Protein AF-A0A060H6C2-F1 (afdb_monomer)

Secondary structure (DSSP, 8-state):
------------------SS---PEEETTEEESSTTS--EEEEEEEPTT-STTPPEEEEE-STT---HHHHHHS--EEE--TTT-TT-EEEEEE-TTSTTHHHHHHHHHHHHHHHHHHHHHHHHHHHHHHHHHHHHHHHHHHHHHHHTT-

pLDDT: mean 82.22, std 18.16, range [35.06, 97.19]

Foldseek 3Di:
DDDDDDDDDDDPDPDDDPDPQQAWAAALQAIASDVPHDGQGWDWDWDPPPDPQTWIKIWTPDPVADDVSVVVQFVWDFDDDPVNPDGGTIMGIGGPPRPCRVRSVVSNVVNVVVVVVVVVVVVVVVVVVVVVVVVVVVVVVVVVVVVVPD

Structure (mmCIF, N/CA/C/O backbone):
data_AF-A0A060H6C2-F1
#
_entry.id   AF-A0A060H6C2-F1
#
loop_
_atom_site.group_PDB
_atom_site.id
_atom_site.type_symbol
_atom_site.label_atom_id
_atom_site.label_alt_id
_atom_site.label_comp_id
_atom_site.label_asym_id
_atom_site.label_entity_id
_atom_site.label_seq_id
_atom_site.pdbx_PDB_ins_code
_atom_site.Cartn_x
_atom_site.Cartn_y
_atom_site.Cartn_z
_atom_site.occupancy
_atom_site.B_iso_or_equiv
_atom_site.auth_seq_id
_atom_site.auth_comp_id
_atom_site.auth_asym_id
_atom_site.auth_atom_id
_atom_site.pdbx_PDB_model_num
ATOM 1 N N . MET A 1 1 ? 34.991 -10.067 5.929 1.00 35.06 1 MET A N 1
ATOM 2 C CA . MET A 1 1 ? 33.974 -9.453 6.808 1.00 35.06 1 MET A CA 1
ATOM 3 C C . MET A 1 1 ? 32.752 -9.160 5.95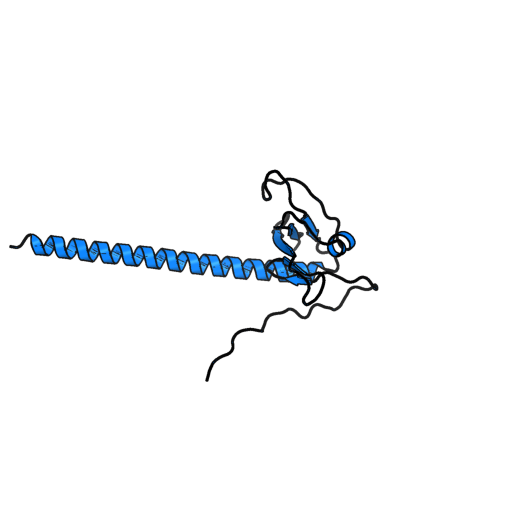5 1.00 35.06 1 MET A C 1
ATOM 5 O O . MET A 1 1 ? 32.810 -8.283 5.107 1.00 35.06 1 MET A O 1
ATOM 9 N N . THR A 1 2 ? 31.706 -9.971 6.076 1.00 35.50 2 THR A N 1
ATOM 10 C CA . THR A 1 2 ? 30.454 -9.840 5.318 1.00 35.50 2 THR A CA 1
ATOM 11 C C . THR A 1 2 ? 29.489 -8.945 6.092 1.00 35.50 2 THR A C 1
ATOM 13 O O . THR A 1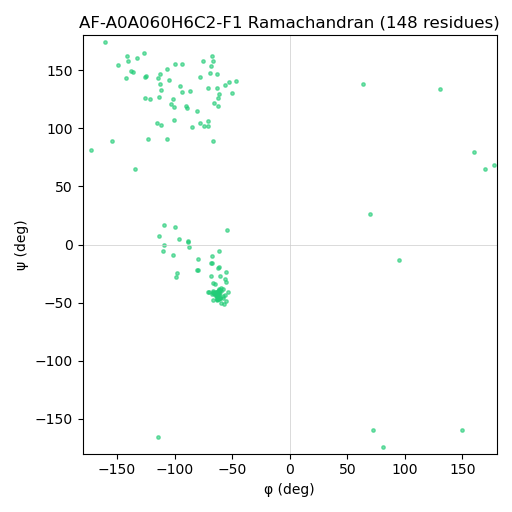 2 ? 29.138 -9.252 7.228 1.00 35.50 2 THR A O 1
ATOM 16 N N . LEU A 1 3 ? 29.099 -7.817 5.496 1.00 38.47 3 LEU A N 1
ATOM 17 C CA . LEU A 1 3 ? 28.129 -6.883 6.066 1.00 38.47 3 LEU A CA 1
ATOM 18 C C . LEU A 1 3 ? 26.713 -7.442 5.875 1.00 38.47 3 LEU A C 1
ATOM 20 O O . LEU A 1 3 ? 26.161 -7.397 4.777 1.00 38.47 3 LEU A O 1
ATOM 24 N N . ASN A 1 4 ? 26.130 -7.966 6.955 1.00 37.66 4 ASN A N 1
ATOM 25 C CA . ASN A 1 4 ? 24.708 -8.288 7.032 1.00 37.66 4 ASN A CA 1
ATOM 26 C C . ASN A 1 4 ? 23.901 -6.986 7.098 1.00 37.66 4 ASN A C 1
ATOM 28 O O . ASN A 1 4 ? 23.798 -6.360 8.150 1.00 37.66 4 ASN A O 1
ATOM 32 N N . VAL A 1 5 ? 23.314 -6.589 5.973 1.00 46.84 5 VAL A N 1
ATOM 33 C CA . VAL A 1 5 ? 22.302 -5.530 5.907 1.00 46.84 5 VAL A CA 1
ATOM 34 C C . VAL A 1 5 ? 20.959 -6.201 5.665 1.00 46.84 5 VAL A C 1
ATOM 36 O O . VAL A 1 5 ? 20.604 -6.441 4.517 1.00 46.84 5 VAL A O 1
ATOM 39 N N . SER A 1 6 ? 20.230 -6.560 6.723 1.00 52.00 6 SER A N 1
ATOM 40 C CA . SER A 1 6 ? 18.800 -6.913 6.665 1.00 52.00 6 SER A CA 1
ATOM 41 C C . SER A 1 6 ? 18.250 -7.094 8.079 1.00 52.00 6 SER A C 1
ATOM 43 O O . SER A 1 6 ? 18.183 -8.220 8.537 1.00 52.00 6 SER A O 1
ATOM 45 N N . GLU A 1 7 ? 17.906 -6.001 8.771 1.00 51.97 7 GLU A N 1
ATOM 46 C CA . GLU A 1 7 ? 16.866 -5.943 9.828 1.00 51.97 7 GLU A CA 1
ATOM 47 C C . GLU A 1 7 ? 16.928 -4.600 10.575 1.00 51.97 7 GLU A C 1
ATOM 49 O O . GLU A 1 7 ? 17.232 -4.534 11.760 1.00 51.97 7 GLU A O 1
ATOM 54 N N . GLN A 1 8 ? 16.650 -3.474 9.912 1.00 49.94 8 GLN A N 1
ATOM 55 C CA . GLN A 1 8 ? 16.427 -2.243 10.677 1.00 49.94 8 GLN A CA 1
ATOM 56 C C . GLN A 1 8 ? 15.553 -1.241 9.932 1.00 49.94 8 GLN A C 1
ATOM 58 O O . GLN A 1 8 ? 16.035 -0.411 9.173 1.00 49.94 8 GLN A O 1
ATOM 63 N N . ALA A 1 9 ? 14.243 -1.382 10.145 1.00 43.41 9 ALA A N 1
ATOM 64 C CA . ALA A 1 9 ? 13.260 -0.301 10.264 1.00 43.41 9 ALA A CA 1
ATOM 65 C C . ALA A 1 9 ? 11.863 -0.928 10.440 1.00 43.41 9 ALA A C 1
ATOM 67 O O . ALA A 1 9 ? 11.025 -0.889 9.543 1.00 43.41 9 ALA A O 1
ATOM 68 N N . GLN A 1 10 ? 11.617 -1.570 11.585 1.00 48.28 10 GLN A N 1
ATOM 69 C CA . GLN A 1 10 ? 10.248 -1.810 12.050 1.00 48.28 10 GLN A CA 1
ATOM 70 C C . GLN A 1 10 ? 9.939 -0.756 13.118 1.00 48.28 10 GLN A C 1
ATOM 72 O O . GLN A 1 10 ? 10.644 -0.724 14.132 1.00 48.28 10 GLN A O 1
ATOM 77 N N . PRO A 1 11 ? 8.935 0.118 12.927 1.00 48.72 11 PRO A N 1
ATOM 78 C CA . PRO A 1 11 ? 8.560 1.072 13.956 1.00 48.72 11 PRO A CA 1
ATOM 79 C C . PRO A 1 11 ? 8.005 0.310 15.162 1.00 48.72 11 PRO A C 1
ATOM 81 O O . PRO A 1 11 ? 7.031 -0.438 15.052 1.00 48.72 11 PRO A O 1
ATOM 84 N N . ARG A 1 12 ? 8.627 0.502 16.329 1.00 46.78 12 ARG A N 1
ATOM 85 C CA . ARG A 1 12 ? 8.035 0.160 17.625 1.00 46.78 12 ARG A CA 1
ATOM 86 C C . ARG A 1 12 ? 6.837 1.086 17.853 1.00 46.78 12 ARG A C 1
ATOM 88 O O . ARG A 1 12 ? 6.994 2.157 18.420 1.00 46.78 12 ARG A O 1
ATOM 95 N N . ALA A 1 13 ? 5.655 0.682 17.405 1.00 45.47 13 ALA A N 1
ATOM 96 C CA . ALA A 1 13 ? 4.399 1.379 17.673 1.00 45.47 13 ALA A CA 1
ATOM 97 C C . ALA A 1 13 ? 3.328 0.360 18.090 1.00 45.47 13 ALA A C 1
ATOM 99 O O . ALA A 1 13 ? 2.364 0.127 17.375 1.00 45.47 13 ALA A O 1
ATOM 100 N N . ASN A 1 14 ? 3.543 -0.291 19.239 1.00 48.59 14 ASN A N 1
ATOM 101 C CA . ASN A 1 14 ? 2.592 -1.233 19.852 1.00 48.59 14 ASN A CA 1
ATOM 102 C C . ASN A 1 14 ? 1.942 -0.675 21.132 1.00 48.59 14 ASN A C 1
ATOM 104 O O . ASN A 1 14 ? 1.397 -1.434 21.926 1.00 48.59 14 ASN A O 1
ATOM 108 N N . GLN A 1 15 ? 2.004 0.635 21.378 1.00 43.84 15 GLN A N 1
ATOM 109 C CA . GLN A 1 15 ? 1.421 1.230 22.582 1.00 43.84 15 GLN A CA 1
ATOM 110 C C . GLN A 1 15 ? 0.410 2.308 22.212 1.00 43.84 15 GLN A C 1
ATOM 112 O O . GLN A 1 15 ? 0.779 3.462 22.037 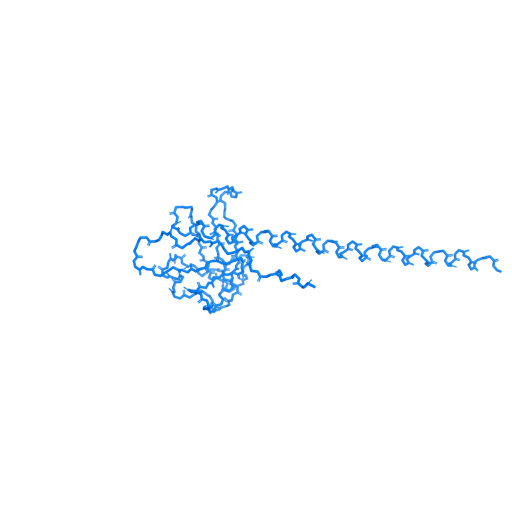1.00 43.84 15 GLN A O 1
ATOM 117 N N . ALA A 1 16 ? -0.848 1.883 22.067 1.00 46.16 16 ALA A N 1
ATOM 118 C CA . ALA A 1 16 ? -2.035 2.509 22.663 1.00 46.16 16 ALA A CA 1
ATOM 119 C C . ALA A 1 16 ? -3.305 2.086 21.902 1.00 46.16 16 ALA A C 1
ATOM 121 O O . ALA A 1 16 ? -3.856 2.839 21.106 1.00 46.16 16 ALA A O 1
ATOM 122 N N . LEU A 1 17 ? -3.803 0.884 22.191 1.00 48.47 17 LEU A N 1
ATOM 123 C CA . LEU A 1 17 ? -5.236 0.605 22.111 1.00 48.47 17 LEU A CA 1
ATOM 124 C C . LEU A 1 17 ? -5.684 0.290 23.536 1.00 48.47 17 LEU A C 1
ATOM 126 O O . LEU A 1 17 ? -5.327 -0.734 24.111 1.00 48.47 17 LEU A O 1
ATOM 130 N N . SER A 1 18 ? -6.370 1.257 24.142 1.00 47.03 18 SER A N 1
ATOM 131 C CA . SER A 1 18 ? -7.086 1.069 25.398 1.00 47.03 18 SER A CA 1
ATOM 132 C C . SER A 1 18 ? -8.296 0.190 25.097 1.00 47.03 18 SER A C 1
ATOM 134 O O . SER A 1 18 ? -9.233 0.635 24.439 1.00 47.03 18 SER A O 1
ATOM 136 N N . GLY A 1 19 ? -8.231 -1.072 25.510 1.00 48.59 19 GLY A N 1
ATOM 137 C CA . GLY A 1 19 ? -9.265 -2.075 25.271 1.00 48.59 19 GLY A CA 1
ATOM 138 C C . GLY A 1 19 ? -8.653 -3.351 24.712 1.00 48.59 19 GLY A C 1
ATOM 139 O O . GLY A 1 19 ? -7.827 -3.317 23.812 1.00 48.59 19 GLY A O 1
ATOM 140 N N . THR A 1 20 ? -9.061 -4.486 25.257 1.00 55.41 20 THR A N 1
ATOM 141 C CA . THR A 1 20 ? -8.657 -5.877 24.979 1.00 55.41 20 THR A CA 1
ATOM 142 C C . THR A 1 20 ? -8.773 -6.351 23.515 1.00 55.41 20 THR A C 1
ATOM 144 O O . THR A 1 20 ? -8.663 -7.547 23.249 1.00 55.41 20 THR A O 1
ATOM 147 N N . GLN A 1 21 ? -8.984 -5.455 22.550 1.00 65.62 21 GLN A N 1
ATOM 148 C CA . GLN A 1 21 ? -9.183 -5.782 21.145 1.00 65.62 21 GLN A CA 1
ATOM 149 C C . GLN A 1 21 ? -7.841 -5.823 20.405 1.00 65.62 21 GLN A C 1
ATOM 151 O O . GLN A 1 21 ? -7.113 -4.834 20.312 1.00 65.62 21 GLN A O 1
ATOM 156 N N . LYS A 1 22 ? -7.509 -7.009 19.887 1.00 85.19 22 LYS A N 1
ATOM 157 C CA . LYS A 1 22 ? -6.347 -7.237 19.023 1.00 85.19 22 LYS A CA 1
ATOM 158 C C . LYS A 1 22 ? -6.423 -6.302 17.811 1.00 85.19 22 LYS A C 1
ATOM 160 O O . LYS A 1 22 ? -7.488 -6.149 17.224 1.00 85.19 22 LYS A O 1
ATOM 165 N N . ALA A 1 23 ? -5.296 -5.700 17.442 1.00 90.62 23 ALA A N 1
ATOM 166 C CA . ALA A 1 23 ? -5.208 -4.764 16.327 1.00 90.62 23 ALA A CA 1
ATOM 167 C C . ALA A 1 23 ? -4.329 -5.327 15.204 1.00 90.62 23 ALA A C 1
ATOM 169 O O . ALA A 1 23 ? -3.303 -5.948 15.502 1.00 90.62 23 ALA A O 1
ATOM 170 N N . PRO A 1 24 ? -4.672 -5.081 13.929 1.00 95.06 24 PRO A N 1
ATOM 171 C CA . PRO A 1 24 ? -3.831 -5.485 12.814 1.00 95.06 24 PRO A CA 1
ATOM 172 C C . PRO A 1 24 ? -2.520 -4.687 12.765 1.00 95.06 24 PRO A C 1
ATOM 174 O O . PRO A 1 24 ? -2.434 -3.543 13.214 1.00 95.06 24 PRO A O 1
ATOM 177 N N . LEU A 1 25 ? -1.497 -5.298 12.173 1.00 96.19 25 LEU A N 1
ATOM 178 C CA . LEU A 1 25 ? -0.174 -4.728 11.959 1.00 96.19 25 LEU A CA 1
ATOM 179 C C . LEU A 1 25 ? -0.019 -4.245 10.517 1.00 96.19 25 LEU A C 1
ATOM 181 O O . LEU A 1 25 ? -0.164 -5.025 9.574 1.00 96.19 25 LEU A O 1
ATOM 185 N N . PHE A 1 26 ? 0.340 -2.974 10.351 1.00 96.56 26 PHE A N 1
ATOM 186 C CA . PHE A 1 26 ? 0.524 -2.349 9.042 1.00 96.56 26 PHE A CA 1
ATOM 187 C C . PHE A 1 26 ? 1.989 -2.371 8.593 1.00 96.56 26 PHE A C 1
ATOM 189 O O . PHE A 1 26 ? 2.900 -2.063 9.363 1.00 96.56 26 PHE A O 1
ATOM 196 N N . TYR A 1 27 ? 2.202 -2.700 7.321 1.00 96.12 27 TYR A N 1
ATOM 197 C CA . TYR A 1 27 ? 3.497 -2.751 6.648 1.00 96.12 27 TYR A CA 1
ATOM 198 C C . TYR A 1 27 ? 3.415 -2.025 5.308 1.00 96.12 27 TYR A C 1
ATOM 200 O O . TYR A 1 27 ? 2.350 -1.895 4.725 1.00 96.12 27 TYR A O 1
ATOM 208 N N . TRP A 1 28 ? 4.558 -1.631 4.748 1.00 94.88 28 TRP A N 1
ATOM 209 C CA . TRP A 1 28 ? 4.608 -0.934 3.455 1.00 94.88 28 TRP A CA 1
ATOM 210 C C . TRP A 1 28 ? 3.913 -1.682 2.296 1.00 94.88 28 TRP A C 1
ATOM 212 O O . TRP A 1 28 ? 3.539 -1.059 1.309 1.00 94.88 28 TRP A O 1
ATOM 222 N N . ASN A 1 29 ? 3.767 -3.010 2.378 1.00 94.56 29 ASN A N 1
ATOM 223 C CA . ASN A 1 29 ? 3.173 -3.858 1.339 1.00 94.56 29 ASN A CA 1
ATOM 224 C C . ASN A 1 29 ? 1.847 -4.524 1.733 1.00 94.56 29 ASN A C 1
ATOM 226 O O . ASN A 1 29 ? 1.369 -5.394 0.997 1.00 94.56 29 ASN A O 1
ATOM 230 N N . GLY A 1 30 ? 1.271 -4.176 2.884 1.00 95.38 30 GLY A N 1
ATOM 231 C CA . GLY A 1 30 ? 0.008 -4.755 3.321 1.00 95.38 30 GLY A CA 1
ATOM 232 C C . GLY A 1 30 ? -0.147 -4.855 4.829 1.00 95.38 30 GLY A C 1
ATOM 233 O O . GLY A 1 30 ? 0.522 -4.174 5.602 1.00 95.38 30 GLY A O 1
ATOM 234 N N . ILE A 1 31 ? -1.051 -5.734 5.242 1.00 97.19 31 ILE A N 1
ATOM 235 C CA . ILE A 1 31 ? -1.500 -5.867 6.624 1.00 97.19 31 ILE A CA 1
ATOM 236 C C . ILE A 1 31 ? -1.311 -7.316 7.078 1.00 97.19 31 ILE A C 1
ATOM 238 O O . ILE A 1 31 ? -1.454 -8.248 6.286 1.00 97.19 31 ILE A O 1
ATOM 242 N N . ARG A 1 32 ? -0.970 -7.522 8.350 1.00 96.69 32 ARG A N 1
ATOM 243 C CA . ARG A 1 32 ? -1.024 -8.840 8.999 1.00 96.69 32 ARG A CA 1
ATOM 244 C C . ARG A 1 32 ? -1.864 -8.748 10.257 1.00 96.69 32 ARG A C 1
ATOM 246 O O . ARG A 1 32 ? -1.756 -7.769 10.986 1.00 96.69 32 ARG A O 1
ATOM 253 N N . ASP A 1 33 ? -2.621 -9.791 10.559 1.00 95.00 33 ASP A N 1
ATOM 254 C CA . ASP A 1 33 ? -3.430 -9.824 11.782 1.00 95.00 33 ASP A CA 1
ATOM 255 C C . ASP A 1 33 ? -2.566 -9.901 13.048 1.00 95.00 33 ASP A C 1
ATOM 257 O O . ASP A 1 33 ? -2.963 -9.447 14.118 1.00 95.00 33 ASP A O 1
ATOM 261 N N . GLU A 1 34 ? -1.366 -10.471 12.927 1.00 94.19 34 GLU A N 1
ATOM 262 C CA . GLU A 1 34 ? -0.336 -10.505 13.961 1.00 94.19 34 GLU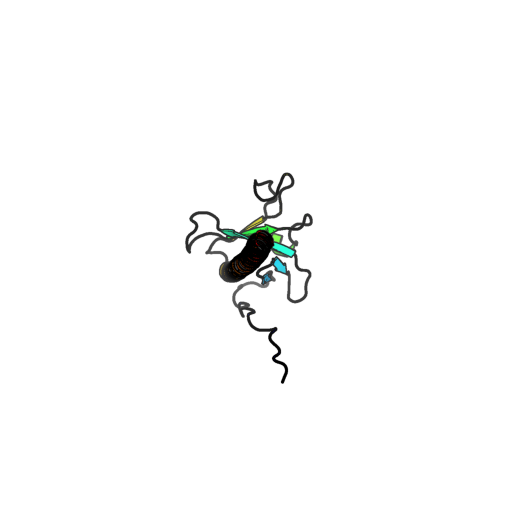 A CA 1
ATOM 263 C C . GLU A 1 34 ? 1.043 -10.791 13.360 1.00 94.19 34 GLU A C 1
ATOM 265 O O . GLU A 1 34 ? 1.198 -11.070 12.166 1.00 94.19 34 GLU A O 1
ATOM 270 N N . LYS A 1 35 ? 2.080 -10.731 14.200 1.00 91.62 35 LYS A N 1
ATOM 271 C CA . LYS A 1 35 ? 3.447 -11.031 13.781 1.00 91.62 35 LYS A CA 1
ATOM 272 C C . LYS A 1 35 ? 3.534 -12.491 13.320 1.00 91.62 35 LYS A C 1
ATOM 274 O O . LYS A 1 35 ? 3.319 -13.401 14.107 1.00 91.62 35 LYS A O 1
ATOM 279 N N . GLY A 1 36 ? 3.894 -12.694 12.054 1.00 91.94 36 GLY A N 1
ATOM 280 C CA . GLY A 1 36 ? 4.033 -14.023 11.447 1.00 91.94 36 GLY A CA 1
ATOM 281 C C . GLY A 1 36 ? 2.796 -14.530 10.696 1.00 91.94 36 GLY A C 1
ATOM 282 O O . GLY A 1 36 ? 2.944 -15.451 9.900 1.00 91.94 36 GLY A O 1
ATOM 283 N N . ALA A 1 37 ? 1.624 -13.902 10.853 1.00 94.88 37 ALA A N 1
ATOM 284 C CA . ALA A 1 37 ? 0.417 -14.258 10.092 1.00 94.88 37 ALA A CA 1
ATOM 285 C C . ALA A 1 37 ? 0.543 -13.932 8.594 1.00 94.88 37 ALA A C 1
ATOM 287 O O . ALA A 1 37 ? 1.400 -13.134 8.215 1.00 94.88 37 ALA A O 1
ATOM 288 N N . GLU A 1 38 ? -0.308 -14.519 7.743 1.00 95.38 38 GLU A N 1
ATOM 289 C CA . GLU A 1 38 ? -0.319 -14.274 6.290 1.00 95.38 38 GLU A CA 1
ATOM 290 C C . GLU A 1 38 ? -0.407 -12.770 5.969 1.00 95.38 38 GLU A C 1
ATOM 292 O O . GLU A 1 38 ? -1.108 -12.005 6.635 1.00 95.38 38 GLU A O 1
ATOM 297 N N . LEU A 1 39 ? 0.347 -12.337 4.951 1.00 95.88 39 LEU A N 1
ATOM 298 C CA . LEU A 1 39 ? 0.307 -10.955 4.483 1.00 95.88 39 LEU A CA 1
ATOM 299 C C . LEU A 1 39 ? -0.902 -10.749 3.573 1.00 95.88 39 LEU A C 1
ATOM 301 O O . LEU A 1 39 ? -0.929 -11.236 2.444 1.00 95.88 39 LEU A O 1
ATOM 305 N N . GLN A 1 40 ? -1.830 -9.921 4.025 1.00 95.94 40 GLN A N 1
ATOM 306 C CA . GLN A 1 40 ? -2.935 -9.421 3.223 1.00 95.94 40 GLN A CA 1
ATOM 307 C C . GLN A 1 40 ? -2.437 -8.203 2.445 1.00 95.94 40 GLN A C 1
ATOM 309 O O . GLN A 1 40 ? -2.247 -7.118 3.003 1.00 95.94 40 GLN A O 1
ATOM 314 N N . ARG A 1 41 ? -2.120 -8.404 1.160 1.00 94.69 41 ARG A N 1
ATOM 315 C CA . ARG A 1 41 ? -1.515 -7.367 0.311 1.00 94.69 41 ARG A CA 1
ATOM 316 C C . ARG A 1 41 ? -2.451 -6.171 0.186 1.00 94.69 41 ARG A C 1
ATOM 318 O O . ARG A 1 41 ? -3.610 -6.334 -0.188 1.00 94.69 41 ARG A O 1
ATOM 325 N N . ALA A 1 42 ? -1.917 -4.979 0.428 1.00 94.06 42 ALA A N 1
ATOM 326 C CA . ALA A 1 42 ? -2.674 -3.743 0.304 1.00 94.06 42 ALA A CA 1
ATOM 327 C C . ALA A 1 42 ? -1.842 -2.620 -0.318 1.00 94.06 42 ALA A C 1
ATOM 329 O O . ALA A 1 42 ? -0.610 -2.632 -0.273 1.00 94.06 42 ALA A O 1
ATOM 330 N N . MET A 1 43 ? -2.548 -1.647 -0.884 1.00 92.38 43 MET A N 1
ATOM 331 C CA . MET A 1 43 ? -2.016 -0.374 -1.349 1.00 92.38 43 MET A CA 1
ATOM 332 C C . MET A 1 43 ? -2.570 0.760 -0.488 1.00 92.38 43 MET A C 1
ATOM 334 O O . MET A 1 43 ? -3.717 0.713 -0.039 1.00 92.38 43 MET A O 1
ATOM 338 N N . TYR A 1 44 ? -1.749 1.787 -0.298 1.00 93.50 44 TYR A N 1
ATOM 339 C CA . TYR A 1 44 ? -2.063 2.972 0.487 1.00 93.50 44 TYR A CA 1
ATOM 340 C C . TYR A 1 44 ? -2.189 4.181 -0.441 1.00 93.50 44 TYR A C 1
ATOM 342 O O . TYR A 1 44 ? -1.326 4.398 -1.288 1.00 93.50 44 TYR A O 1
ATOM 350 N N . THR A 1 45 ? -3.244 4.975 -0.283 1.00 90.94 45 THR A N 1
ATOM 351 C CA . THR A 1 45 ? -3.437 6.229 -1.023 1.00 90.94 45 THR A CA 1
ATOM 352 C C . THR A 1 45 ? -3.953 7.324 -0.101 1.00 90.94 45 THR A C 1
ATOM 354 O O . THR A 1 45 ? -4.672 7.058 0.861 1.00 90.94 45 THR A O 1
ATOM 357 N N . LEU A 1 46 ? -3.601 8.576 -0.390 1.00 91.94 46 LEU A N 1
ATOM 358 C CA . LEU A 1 46 ? -4.202 9.713 0.302 1.00 91.94 46 LEU A CA 1
ATOM 359 C C . LEU A 1 46 ? -5.596 9.982 -0.257 1.00 91.94 46 LEU A C 1
ATOM 361 O O . LEU A 1 46 ? -5.855 9.845 -1.456 1.00 91.94 46 LEU A O 1
ATOM 365 N N . ARG A 1 47 ? -6.494 10.394 0.628 1.00 88.06 47 ARG A N 1
ATOM 366 C CA . ARG A 1 47 ? -7.769 11.008 0.267 1.00 88.06 47 ARG A CA 1
ATOM 367 C C . ARG A 1 47 ? -7.646 12.527 0.407 1.00 88.06 47 ARG A C 1
ATOM 369 O O . ARG A 1 47 ? -6.808 12.980 1.186 1.00 88.06 47 ARG A O 1
ATOM 376 N N . PRO A 1 48 ? -8.470 13.306 -0.320 1.00 78.50 48 PRO A N 1
ATOM 377 C CA . PRO A 1 48 ? -8.520 14.753 -0.143 1.00 78.50 48 PRO A CA 1
ATOM 378 C C . PRO A 1 48 ? -8.598 15.122 1.349 1.00 78.50 48 PRO A C 1
ATOM 380 O O . PRO A 1 48 ? -9.300 14.424 2.092 1.00 78.50 48 PRO A O 1
ATOM 383 N N . PRO A 1 49 ? -7.911 16.186 1.795 1.00 84.81 49 PRO A N 1
ATOM 384 C CA . PRO A 1 49 ? -7.357 17.285 0.984 1.00 84.81 49 PRO A CA 1
ATOM 385 C C . PRO A 1 49 ? -5.933 17.114 0.402 1.00 84.81 49 PRO A C 1
ATOM 387 O O . PRO A 1 49 ? -5.484 18.016 -0.296 1.00 84.81 49 PRO A O 1
ATOM 390 N N . TYR A 1 50 ? -5.251 15.978 0.588 1.00 83.44 50 TYR A N 1
ATOM 391 C CA . TYR A 1 50 ? -3.866 15.728 0.120 1.00 83.44 50 TYR A CA 1
ATOM 392 C C . TYR A 1 50 ? -2.759 16.526 0.838 1.00 83.44 50 TYR A C 1
ATOM 394 O O . TYR A 1 50 ? -1.682 16.742 0.287 1.00 83.44 50 TYR A O 1
ATOM 402 N N . ASP A 1 51 ? -2.999 16.915 2.087 1.00 81.38 51 ASP A N 1
ATOM 403 C CA . ASP A 1 51 ? -2.028 17.506 3.010 1.00 81.38 51 ASP A CA 1
ATOM 404 C C . ASP A 1 51 ? -1.743 16.588 4.224 1.00 81.38 51 ASP A C 1
ATOM 406 O O . ASP A 1 51 ? -2.084 15.398 4.222 1.00 81.38 51 ASP A O 1
ATOM 410 N N . SER A 1 52 ? -1.115 17.132 5.274 1.00 75.56 52 SER A N 1
ATOM 411 C CA . SER A 1 52 ? -0.817 16.415 6.523 1.00 75.56 52 SER A CA 1
ATOM 412 C C . SER A 1 52 ? -2.053 15.907 7.266 1.00 75.56 52 SER A C 1
ATOM 414 O O . SER A 1 52 ? -1.916 14.996 8.085 1.00 75.56 52 SER A O 1
ATOM 416 N N . GLU A 1 53 ? -3.225 16.469 6.965 1.00 79.69 53 GLU A N 1
ATOM 417 C CA . GLU A 1 53 ? -4.518 16.130 7.546 1.00 79.69 53 GLU A CA 1
ATOM 418 C C . GLU A 1 53 ? -5.323 15.137 6.682 1.00 79.69 53 GLU A C 1
ATOM 420 O O . GLU A 1 53 ? -6.476 14.790 6.968 1.00 79.69 53 GLU A O 1
ATOM 425 N N . SER A 1 54 ? -4.721 14.645 5.602 1.00 86.62 54 SER A N 1
ATOM 426 C CA . SER A 1 54 ? -5.356 13.669 4.726 1.00 86.62 54 SER A CA 1
ATOM 427 C C . SER A 1 54 ? -5.649 12.365 5.444 1.00 86.62 54 SER A C 1
ATOM 429 O O . SER A 1 54 ? -4.783 11.764 6.080 1.00 86.62 54 SER A O 1
ATOM 431 N N . ALA A 1 55 ? -6.858 11.855 5.234 1.00 92.94 55 ALA A N 1
ATOM 432 C CA . ALA A 1 55 ? -7.148 10.473 5.564 1.00 92.94 55 ALA A CA 1
ATOM 433 C C . ALA A 1 55 ? -6.406 9.532 4.602 1.00 92.94 55 ALA A C 1
ATOM 435 O O . ALA A 1 55 ? -6.228 9.835 3.417 1.00 92.94 55 ALA A O 1
ATOM 436 N N . ILE A 1 56 ? -6.018 8.363 5.101 1.00 94.81 56 ILE A N 1
ATOM 437 C CA . ILE A 1 56 ? -5.328 7.349 4.302 1.00 94.81 56 ILE A CA 1
ATOM 438 C C . ILE A 1 56 ? -6.328 6.257 3.951 1.00 94.81 56 ILE A C 1
ATOM 440 O O . ILE A 1 56 ? -6.906 5.622 4.834 1.00 94.81 56 ILE A O 1
ATOM 444 N N . ARG A 1 57 ? -6.530 6.026 2.656 1.00 93.88 57 ARG A N 1
ATOM 445 C CA . ARG A 1 57 ? -7.285 4.881 2.157 1.00 93.88 57 ARG A CA 1
ATOM 446 C C . ARG A 1 57 ? -6.353 3.690 2.006 1.00 93.88 57 ARG A C 1
ATOM 448 O O . ARG A 1 57 ? -5.285 3.791 1.404 1.00 93.88 57 ARG A O 1
ATOM 455 N N . VAL A 1 58 ? -6.793 2.552 2.524 1.00 94.69 58 VAL A N 1
ATOM 456 C CA . VAL A 1 58 ? -6.105 1.270 2.389 1.00 94.69 58 VAL A CA 1
ATOM 457 C C . VAL A 1 58 ? -6.976 0.363 1.538 1.00 94.69 58 VAL A C 1
ATOM 459 O O . VAL A 1 58 ? -8.163 0.223 1.813 1.00 94.69 58 VAL A O 1
ATOM 462 N N . THR A 1 59 ? -6.404 -0.200 0.478 1.00 92.75 59 THR A N 1
ATOM 463 C CA . THR A 1 59 ? -7.132 -0.982 -0.531 1.00 92.75 59 THR A CA 1
ATOM 464 C C . THR A 1 59 ? -6.485 -2.348 -0.683 1.00 92.75 59 THR A C 1
ATOM 466 O O . THR A 1 59 ? -5.279 -2.423 -0.926 1.00 92.75 59 THR A O 1
ATOM 469 N N . ALA A 1 60 ? -7.262 -3.418 -0.539 1.00 92.50 60 ALA A N 1
ATOM 470 C CA . ALA A 1 60 ? -6.797 -4.779 -0.755 1.00 92.50 60 ALA A CA 1
ATOM 471 C C . ALA A 1 60 ? -6.369 -4.975 -2.217 1.00 92.50 60 ALA A C 1
ATOM 473 O O . ALA A 1 60 ? -6.916 -4.371 -3.141 1.00 92.50 60 ALA A O 1
ATOM 474 N N . LEU A 1 61 ? -5.358 -5.814 -2.429 1.00 89.50 61 LEU A N 1
ATOM 475 C CA . LEU A 1 61 ? -4.871 -6.191 -3.762 1.00 89.50 61 LEU A CA 1
ATOM 476 C C . LEU A 1 61 ? -5.198 -7.646 -4.120 1.00 89.50 61 LEU A C 1
ATOM 478 O O . LEU A 1 61 ? -4.893 -8.081 -5.228 1.00 89.50 61 LEU A O 1
ATOM 482 N N . ASP A 1 62 ? -5.753 -8.401 -3.175 1.00 84.06 62 ASP A N 1
ATOM 483 C CA . ASP A 1 62 ? -6.191 -9.784 -3.352 1.00 84.06 62 ASP A CA 1
ATOM 484 C C . ASP A 1 62 ? -7.723 -9.816 -3.450 1.00 84.06 62 ASP A C 1
ATOM 486 O O . ASP A 1 62 ? -8.408 -9.103 -2.715 1.00 84.06 62 ASP A O 1
ATOM 490 N N . ALA A 1 63 ? -8.249 -10.671 -4.329 1.00 77.38 63 ALA A N 1
ATOM 491 C CA . ALA A 1 63 ? -9.681 -10.905 -4.493 1.00 77.38 63 ALA A CA 1
ATOM 492 C C . ALA A 1 63 ? -10.338 -11.484 -3.227 1.00 77.38 63 ALA A C 1
ATOM 494 O O . ALA A 1 63 ? -11.548 -11.372 -3.060 1.00 77.38 63 ALA A O 1
ATOM 495 N N . ARG A 1 64 ? -9.549 -12.090 -2.326 1.00 82.19 64 ARG A N 1
ATOM 496 C CA . ARG A 1 64 ? -10.022 -12.585 -1.021 1.00 82.19 64 ARG A CA 1
ATOM 497 C C . ARG A 1 64 ? -10.424 -11.470 -0.045 1.00 82.19 64 ARG A C 1
ATOM 499 O O . ARG A 1 64 ? -11.102 -11.769 0.931 1.00 82.19 64 ARG A O 1
ATOM 506 N N . GLY A 1 65 ? -10.025 -10.220 -0.297 1.00 86.94 65 GLY A N 1
ATOM 507 C CA . GLY A 1 65 ? -10.329 -9.091 0.582 1.00 86.94 65 GLY A CA 1
ATOM 508 C C . GLY A 1 65 ? -9.531 -9.097 1.890 1.00 86.94 65 GLY A C 1
ATOM 509 O O . GLY A 1 65 ? -8.456 -9.698 1.982 1.00 86.94 65 GLY A O 1
ATOM 510 N N . PHE A 1 66 ? -10.038 -8.377 2.891 1.00 93.69 66 PHE A N 1
ATOM 511 C CA . PHE A 1 66 ? -9.425 -8.270 4.216 1.00 93.69 66 PHE A CA 1
ATOM 512 C C . PHE A 1 66 ? -9.985 -9.293 5.215 1.00 93.69 66 PHE A C 1
ATOM 514 O O . PHE A 1 66 ? -11.112 -9.767 5.101 1.00 93.69 66 PHE A O 1
ATOM 521 N N . SER A 1 67 ? -9.192 -9.618 6.234 1.00 94.56 67 SER A N 1
ATOM 522 C CA . SER A 1 67 ? -9.544 -10.549 7.305 1.00 94.56 67 SER A CA 1
ATOM 523 C C . SER A 1 67 ? -10.668 -10.017 8.190 1.00 94.56 67 SER A C 1
ATOM 525 O O . SER A 1 67 ? -10.853 -8.809 8.353 1.00 94.56 67 SER A O 1
ATOM 527 N N . LEU A 1 68 ? -11.354 -10.932 8.880 1.00 93.38 68 LEU A N 1
ATOM 528 C CA . LEU A 1 68 ? -12.379 -10.582 9.867 1.00 93.38 68 LEU A CA 1
ATOM 529 C C . LEU A 1 68 ? -11.855 -9.654 10.973 1.00 93.38 68 LEU A C 1
ATOM 531 O O . LEU A 1 68 ? -12.614 -8.844 11.497 1.00 93.38 68 LEU A O 1
ATOM 535 N N . LEU A 1 69 ? -10.563 -9.734 11.315 1.00 94.06 69 LEU A N 1
ATOM 536 C CA . LEU A 1 69 ? -9.962 -8.822 12.284 1.00 94.06 69 LEU A CA 1
ATOM 537 C C . LEU A 1 69 ? -9.994 -7.378 11.774 1.00 94.06 69 LEU A C 1
ATOM 539 O O . LEU A 1 69 ? -10.417 -6.485 12.502 1.00 94.06 69 LEU A O 1
ATOM 543 N N . ILE A 1 70 ? -9.597 -7.151 10.521 1.00 93.75 70 ILE A N 1
ATOM 544 C CA . ILE A 1 70 ? -9.623 -5.820 9.906 1.00 93.75 70 ILE A CA 1
ATOM 545 C C . ILE A 1 70 ? -11.065 -5.321 9.798 1.00 93.75 70 ILE A C 1
ATOM 547 O O . ILE A 1 70 ? -11.330 -4.184 10.177 1.00 93.75 70 ILE A O 1
ATOM 551 N N . HIS A 1 71 ? -12.002 -6.181 9.389 1.00 92.62 71 HIS A N 1
ATOM 552 C CA . HIS A 1 71 ? -13.439 -5.864 9.377 1.00 92.62 71 HIS A CA 1
ATOM 553 C C . HIS A 1 71 ? -13.996 -5.533 10.774 1.00 92.62 71 HIS A C 1
ATOM 555 O O . HIS A 1 71 ? -14.950 -4.774 10.888 1.00 92.62 71 HIS A O 1
ATOM 561 N N . SER A 1 72 ? -13.397 -6.050 11.853 1.00 92.00 72 SER A N 1
ATOM 562 C CA . SER A 1 72 ? -13.785 -5.693 13.229 1.00 92.00 72 SER A CA 1
ATOM 563 C C . SER A 1 72 ? -13.199 -4.365 13.721 1.00 92.00 72 SER A C 1
ATOM 565 O O . SER A 1 72 ? -13.714 -3.782 14.674 1.00 92.00 72 SER A O 1
ATOM 567 N N . CYS A 1 73 ? -12.105 -3.905 13.106 1.00 91.62 73 CYS A N 1
ATOM 568 C CA . CYS A 1 73 ? -11.406 -2.676 13.486 1.00 91.62 73 CYS A CA 1
ATOM 569 C C . CYS A 1 73 ? -11.796 -1.481 12.609 1.00 91.62 73 CYS A C 1
ATOM 571 O O . CYS A 1 73 ? -11.645 -0.339 13.038 1.00 91.62 73 CYS A O 1
ATOM 573 N N . PHE A 1 74 ? -12.264 -1.730 11.387 1.00 93.25 74 PHE A N 1
ATOM 574 C CA . PHE A 1 74 ? -12.530 -0.705 10.390 1.00 93.25 74 PHE A CA 1
ATOM 575 C C . PHE A 1 74 ? -13.857 -0.949 9.691 1.00 93.25 74 PHE A C 1
ATOM 577 O O . PHE A 1 74 ? -14.245 -2.083 9.429 1.00 93.25 74 PHE A O 1
ATOM 584 N N . GLU A 1 75 ? -14.505 0.140 9.298 1.00 92.75 75 GLU A N 1
ATOM 585 C CA . GLU A 1 75 ? -15.615 0.075 8.360 1.00 92.75 75 GLU A CA 1
ATOM 586 C C . GLU A 1 75 ? -15.058 -0.184 6.953 1.00 92.75 75 GLU A C 1
ATOM 588 O O . GLU A 1 75 ? -14.476 0.702 6.315 1.00 92.75 75 GLU A O 1
ATOM 593 N N . VAL A 1 76 ? -15.161 -1.441 6.518 1.00 91.44 76 VAL A N 1
ATOM 594 C CA . VAL A 1 76 ? -14.670 -1.906 5.220 1.00 91.44 76 VAL A CA 1
ATOM 595 C C . VAL A 1 76 ? -15.797 -1.851 4.200 1.00 91.44 76 VAL A C 1
ATOM 597 O O . VAL A 1 76 ? -16.899 -2.349 4.418 1.00 91.44 76 VAL A O 1
ATOM 600 N N . TYR A 1 77 ? -15.485 -1.269 3.053 1.00 87.69 77 TYR A N 1
ATOM 601 C CA . TYR A 1 77 ? -16.367 -1.153 1.910 1.00 87.69 77 TYR A CA 1
ATOM 602 C C . TYR A 1 77 ? -15.820 -2.011 0.777 1.00 87.69 77 TYR A C 1
ATOM 604 O O . TYR A 1 77 ? -14.621 -1.999 0.494 1.00 87.69 77 TYR A O 1
ATOM 612 N N . ASN A 1 78 ? -16.711 -2.710 0.089 1.00 83.88 78 ASN A N 1
ATOM 613 C CA . ASN A 1 78 ? -16.401 -3.381 -1.160 1.00 83.88 78 ASN A CA 1
ATOM 614 C C . ASN A 1 78 ? -17.157 -2.643 -2.266 1.00 83.88 78 ASN A C 1
ATOM 616 O O . ASN A 1 78 ? -18.380 -2.726 -2.365 1.00 83.88 78 ASN A O 1
ATOM 620 N N . SER A 1 79 ? -16.447 -1.813 -3.027 1.00 69.44 79 SER A N 1
ATOM 621 C CA . SER A 1 79 ? -17.042 -1.104 -4.155 1.00 69.44 79 SER A CA 1
ATOM 622 C C . SER A 1 79 ? -16.063 -1.030 -5.309 1.00 69.44 79 SER A C 1
ATOM 624 O O . SER A 1 79 ? -14.852 -0.885 -5.119 1.00 69.44 79 SER A O 1
ATOM 626 N N . ALA A 1 80 ? -16.609 -1.146 -6.517 1.00 64.88 80 ALA A N 1
ATOM 627 C CA . ALA A 1 80 ? -15.868 -0.850 -7.724 1.00 64.88 80 ALA A CA 1
ATOM 628 C C . ALA A 1 80 ? -15.480 0.630 -7.702 1.00 64.88 80 ALA A C 1
ATOM 630 O O . ALA A 1 80 ? -16.326 1.515 -7.561 1.00 64.88 80 ALA A O 1
ATOM 631 N N . ASP A 1 81 ? -14.192 0.898 -7.858 1.00 60.19 81 ASP A N 1
ATOM 632 C CA . ASP A 1 81 ? -13.706 2.226 -8.183 1.00 60.19 81 ASP A CA 1
ATOM 633 C C . ASP A 1 81 ? -12.812 2.168 -9.424 1.00 60.19 81 ASP A C 1
ATOM 635 O O . ASP A 1 81 ? -12.361 1.105 -9.856 1.00 60.19 81 ASP A O 1
ATOM 639 N N . GLY A 1 82 ? -12.544 3.332 -10.018 1.00 57.12 82 GLY A N 1
ATOM 640 C CA . GLY A 1 82 ? -11.689 3.427 -11.205 1.00 57.12 82 GLY A CA 1
ATOM 641 C C . GLY A 1 82 ? -10.243 2.953 -10.989 1.00 57.12 82 GLY A C 1
ATOM 642 O O . G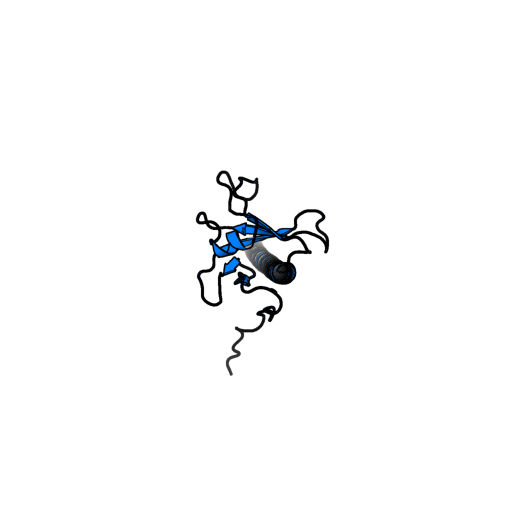LY A 1 82 ? -9.487 2.900 -11.953 1.00 57.12 82 GLY A O 1
ATOM 643 N N . LEU A 1 83 ? -9.850 2.619 -9.751 1.00 57.53 83 LEU A N 1
ATOM 644 C CA . LEU A 1 83 ? -8.515 2.140 -9.383 1.00 57.53 83 LEU A CA 1
ATOM 645 C C . LEU A 1 83 ? -8.444 0.610 -9.254 1.00 57.53 83 LEU A C 1
ATOM 647 O O . LEU A 1 83 ? -7.375 0.042 -9.463 1.00 57.53 83 LEU A O 1
ATOM 651 N N . THR A 1 84 ? -9.548 -0.057 -8.909 1.00 57.38 84 THR A N 1
ATOM 652 C CA . THR A 1 84 ? -9.579 -1.487 -8.538 1.00 57.38 84 THR A CA 1
ATOM 653 C C . THR A 1 84 ? -10.244 -2.389 -9.577 1.00 57.38 84 THR A C 1
ATOM 655 O O . THR A 1 84 ? -10.242 -3.610 -9.434 1.00 57.38 84 THR A O 1
ATOM 658 N N . GLY A 1 85 ? -10.733 -1.816 -10.679 1.00 55.75 85 GLY A N 1
ATOM 659 C CA . GLY A 1 85 ? -11.354 -2.568 -11.767 1.00 55.75 85 GLY A CA 1
ATOM 660 C C . GLY A 1 85 ? -12.820 -2.931 -11.490 1.00 55.75 85 GLY A C 1
ATOM 661 O O . GLY A 1 85 ? -13.403 -2.483 -10.504 1.00 55.75 85 GLY A O 1
ATOM 662 N N . PRO A 1 86 ? -13.452 -3.727 -12.374 1.00 55.25 86 PRO A N 1
ATOM 663 C CA . PRO A 1 86 ? -14.907 -3.914 -12.387 1.00 55.25 86 PRO A CA 1
ATOM 664 C C . PRO A 1 86 ? -15.473 -4.650 -11.165 1.00 55.25 86 PRO A C 1
ATOM 666 O O . PRO A 1 86 ? -16.679 -4.595 -10.946 1.00 55.25 86 PRO A O 1
ATOM 669 N N . TYR A 1 87 ? -14.630 -5.326 -10.380 1.00 58.16 87 TYR A N 1
ATOM 670 C CA . TYR A 1 87 ? -15.072 -6.153 -9.255 1.00 58.16 87 TYR A CA 1
ATOM 671 C C . TYR A 1 87 ? -14.915 -5.495 -7.886 1.00 58.16 87 TYR A C 1
ATOM 673 O O . TYR A 1 87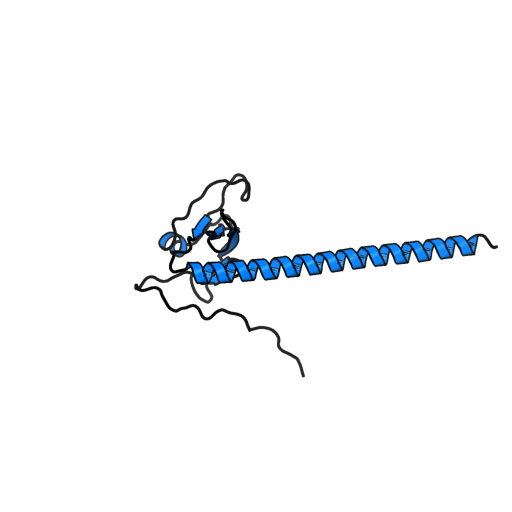 ? -15.485 -6.018 -6.939 1.00 58.16 87 TYR A O 1
ATOM 681 N N . GLY A 1 88 ? -14.246 -4.338 -7.792 1.00 69.81 88 GLY A N 1
ATOM 682 C CA . GLY A 1 88 ? -14.019 -3.644 -6.525 1.00 69.81 88 GLY A CA 1
ATOM 683 C C . GLY A 1 88 ? -13.167 -4.442 -5.538 1.00 69.81 88 GLY A C 1
ATOM 684 O O . GLY A 1 88 ? -13.333 -5.643 -5.357 1.00 69.81 88 GLY A O 1
ATOM 685 N N . ASN A 1 89 ? -12.245 -3.772 -4.858 1.00 84.38 89 ASN A N 1
ATOM 686 C CA . ASN A 1 89 ? -11.525 -4.402 -3.754 1.00 84.38 89 ASN A CA 1
ATOM 687 C C . ASN A 1 89 ? -12.013 -3.844 -2.421 1.00 84.38 89 ASN A C 1
ATOM 689 O O . ASN A 1 89 ? -12.406 -2.672 -2.324 1.00 84.38 89 ASN A O 1
ATOM 693 N N . ASP A 1 90 ? -11.917 -4.680 -1.386 1.00 91.12 90 ASP A N 1
ATOM 694 C CA . ASP A 1 90 ? -12.077 -4.246 -0.004 1.00 91.12 90 ASP A CA 1
ATOM 695 C C . ASP A 1 90 ? -11.191 -3.031 0.256 1.00 91.12 90 ASP A C 1
ATOM 697 O O . ASP A 1 90 ? -9.992 -3.016 -0.045 1.00 91.12 90 ASP A O 1
ATOM 701 N N . HIS A 1 91 ? -11.782 -1.994 0.826 1.00 92.00 91 HIS A N 1
ATOM 702 C CA . HIS A 1 91 ? -11.052 -0.816 1.239 1.00 92.00 91 HIS A CA 1
ATOM 7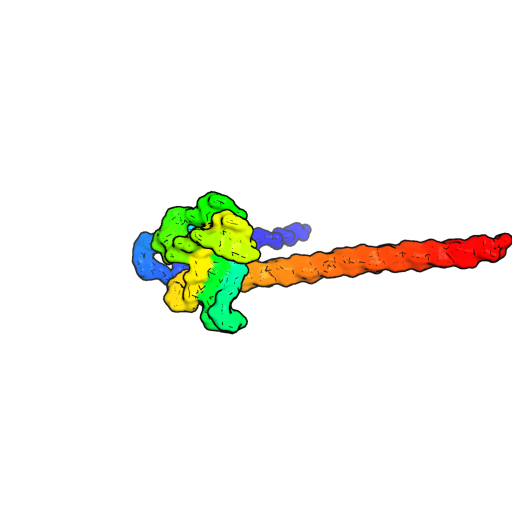03 C C . HIS A 1 91 ? -11.691 -0.168 2.451 1.00 92.00 91 HIS A C 1
ATOM 705 O O . HIS A 1 91 ? -12.893 -0.238 2.676 1.00 92.00 91 HIS A O 1
ATOM 711 N N . PHE A 1 92 ? -10.869 0.539 3.205 1.00 93.94 92 PHE A N 1
ATOM 712 C CA . PHE A 1 92 ? -11.308 1.366 4.317 1.00 93.94 92 PHE A CA 1
ATOM 713 C C . PHE A 1 92 ? -10.488 2.649 4.340 1.00 93.94 92 PHE A C 1
ATOM 715 O O . PHE A 1 92 ? -9.434 2.754 3.704 1.00 93.94 92 PHE A O 1
ATOM 722 N N . THR A 1 93 ? -10.993 3.656 5.046 1.00 94.38 93 THR A N 1
ATOM 723 C CA . THR A 1 93 ? -10.340 4.960 5.161 1.00 94.38 93 THR A CA 1
ATOM 724 C C . THR A 1 93 ? -10.055 5.263 6.621 1.00 94.38 93 THR A C 1
ATOM 726 O O . THR A 1 93 ? -10.951 5.259 7.460 1.00 94.38 93 THR A O 1
ATOM 729 N N . VAL A 1 94 ? -8.793 5.551 6.917 1.00 93.62 94 VAL A N 1
ATOM 730 C CA . VAL A 1 94 ? -8.308 5.839 8.262 1.00 93.62 94 VAL A CA 1
ATOM 731 C C . VAL A 1 94 ? -8.171 7.345 8.404 1.00 93.62 94 VAL A C 1
ATOM 733 O O . VAL A 1 94 ? -7.285 7.961 7.810 1.00 93.62 94 VAL A O 1
ATOM 736 N N . ARG A 1 95 ? -9.083 7.948 9.169 1.00 91.81 95 ARG A N 1
ATOM 737 C CA . ARG A 1 95 ? -9.022 9.372 9.529 1.00 91.81 95 ARG A CA 1
ATOM 738 C C . ARG A 1 95 ? -7.959 9.588 10.605 1.00 91.81 95 ARG A C 1
ATOM 740 O O . ARG A 1 95 ? -7.663 8.671 11.365 1.00 91.81 95 ARG A O 1
ATOM 747 N N . ILE A 1 96 ? -7.456 10.813 10.725 1.00 90.00 96 ILE A N 1
ATOM 748 C CA . ILE A 1 96 ? -6.408 11.180 11.696 1.00 90.00 96 ILE A CA 1
ATOM 749 C C . ILE A 1 96 ? -6.766 10.805 13.132 1.00 90.00 96 ILE A C 1
ATOM 751 O O . ILE A 1 96 ? -5.924 10.316 13.876 1.00 90.00 96 ILE A O 1
ATOM 755 N N . ALA A 1 97 ? -8.029 11.011 13.509 1.00 89.50 97 ALA A N 1
ATOM 756 C CA . ALA A 1 97 ? -8.520 10.725 14.852 1.00 89.50 97 ALA A CA 1
ATOM 757 C C . ALA A 1 97 ? -8.549 9.221 15.191 1.00 89.50 97 ALA A C 1
ATOM 759 O O . ALA A 1 97 ? -8.798 8.861 16.339 1.00 89.50 97 ALA A O 1
ATOM 760 N N . HIS A 1 98 ? -8.329 8.332 14.215 1.00 90.06 98 HIS A N 1
ATOM 761 C CA . HIS A 1 98 ? -8.334 6.895 14.453 1.00 90.06 98 HIS A CA 1
ATOM 762 C C . HIS A 1 98 ? -7.097 6.475 15.270 1.00 90.06 98 HIS A C 1
ATOM 764 O O . HIS A 1 98 ? -5.982 6.848 14.898 1.00 90.06 98 HIS A O 1
ATOM 770 N N . PRO A 1 99 ? -7.229 5.625 16.307 1.00 91.69 99 PRO A N 1
ATOM 771 C CA . PRO A 1 99 ? -6.096 5.204 17.141 1.00 91.69 99 PRO A CA 1
ATOM 772 C C . PRO A 1 99 ? -4.931 4.583 16.354 1.00 91.69 99 PRO A C 1
ATOM 774 O O . PRO A 1 99 ? -3.767 4.755 16.700 1.00 91.69 99 PRO A O 1
ATOM 777 N N . GLN A 1 100 ? -5.233 3.894 15.250 1.00 90.94 100 GLN A N 1
ATOM 778 C CA . GLN A 1 100 ? -4.222 3.275 14.381 1.00 90.94 100 GLN A CA 1
ATOM 779 C C . GLN A 1 100 ? -3.689 4.194 13.269 1.00 90.94 100 GLN A C 1
ATOM 781 O O . GLN A 1 100 ? -2.862 3.757 12.470 1.00 90.94 100 GLN A O 1
ATOM 786 N N . HIS A 1 101 ? -4.121 5.459 13.193 1.00 92.56 101 HIS A N 1
ATOM 787 C CA . HIS A 1 101 ? -3.708 6.375 12.126 1.00 92.56 101 HIS A CA 1
ATOM 788 C C . HIS A 1 101 ? -2.185 6.525 12.037 1.00 92.56 101 HIS A C 1
ATOM 790 O O . HIS A 1 101 ? -1.628 6.440 10.946 1.00 92.56 101 HIS A O 1
ATOM 796 N N . ALA A 1 102 ? -1.494 6.668 13.172 1.00 92.44 102 ALA A N 1
ATOM 797 C CA . ALA A 1 102 ? -0.037 6.807 13.193 1.00 92.44 102 ALA A CA 1
ATOM 798 C C . ALA A 1 102 ? 0.680 5.599 12.561 1.00 92.44 102 ALA A C 1
ATOM 800 O O . ALA A 1 102 ? 1.642 5.763 11.811 1.00 92.44 102 ALA A O 1
ATOM 801 N N . GLN A 1 103 ? 0.186 4.384 12.812 1.00 93.69 103 GLN A N 1
ATOM 802 C CA . GLN A 1 103 ? 0.757 3.159 12.253 1.00 93.69 103 GLN A CA 1
ATOM 803 C C . GLN A 1 103 ? 0.507 3.056 10.743 1.00 93.69 103 GLN A C 1
ATOM 805 O O . GLN A 1 103 ? 1.399 2.684 9.981 1.00 93.69 103 GL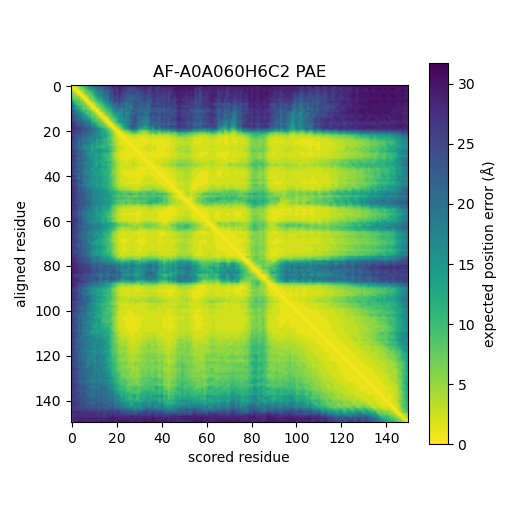N A O 1
ATOM 810 N N . VAL A 1 104 ? -0.698 3.426 10.308 1.00 94.94 104 VAL A N 1
ATOM 811 C CA . VAL A 1 104 ? -1.087 3.450 8.893 1.00 94.94 104 VAL A CA 1
ATOM 812 C C . VAL A 1 104 ? -0.276 4.496 8.128 1.00 94.94 104 VAL A C 1
ATOM 814 O O . VAL A 1 104 ? 0.226 4.204 7.045 1.00 94.94 104 VAL A O 1
ATOM 817 N N . LYS A 1 105 ? -0.072 5.681 8.714 1.00 94.31 105 LYS A N 1
ATOM 818 C CA . LYS A 1 105 ? 0.769 6.744 8.154 1.00 94.31 105 LYS A CA 1
ATOM 819 C C . LYS A 1 105 ? 2.215 6.293 7.978 1.00 94.31 105 LYS A C 1
ATOM 821 O O . LYS A 1 105 ? 2.761 6.448 6.892 1.00 94.31 105 LYS A O 1
ATOM 826 N N . ALA A 1 106 ? 2.798 5.645 8.985 1.00 94.75 106 ALA A N 1
ATOM 827 C CA . ALA A 1 106 ? 4.149 5.099 8.874 1.00 94.75 106 ALA A CA 1
ATOM 828 C C . ALA A 1 106 ? 4.268 4.043 7.754 1.00 94.75 106 ALA A C 1
ATOM 830 O O . ALA A 1 106 ? 5.262 4.012 7.027 1.00 94.75 106 ALA A O 1
ATOM 831 N N . ALA A 1 107 ? 3.255 3.187 7.581 1.00 96.44 107 ALA A N 1
ATOM 832 C CA . ALA A 1 107 ? 3.222 2.218 6.484 1.00 96.44 107 ALA A CA 1
ATOM 833 C C . ALA A 1 107 ? 3.104 2.898 5.108 1.00 96.44 107 ALA A C 1
ATOM 835 O O . ALA A 1 107 ? 3.802 2.500 4.174 1.00 96.44 107 ALA A O 1
ATOM 836 N N . PHE A 1 108 ? 2.278 3.941 4.998 1.00 94.62 108 PHE A N 1
ATOM 837 C CA . PHE A 1 108 ? 2.133 4.745 3.785 1.00 94.62 108 PHE A CA 1
ATOM 838 C C . PHE A 1 108 ? 3.431 5.472 3.405 1.00 94.62 108 PHE A C 1
ATOM 840 O O . PHE A 1 108 ? 3.874 5.375 2.264 1.00 94.62 108 PHE A O 1
ATOM 847 N N . GLU A 1 109 ? 4.091 6.137 4.352 1.00 94.38 109 GLU A N 1
ATOM 848 C CA . GLU A 1 109 ? 5.378 6.806 4.116 1.00 94.38 109 GLU A CA 1
ATOM 849 C C . GLU A 1 109 ? 6.463 5.801 3.697 1.00 94.38 109 GLU A C 1
ATOM 851 O O . GLU A 1 109 ? 7.234 6.043 2.768 1.00 94.38 109 GLU A O 1
ATOM 856 N N . ALA A 1 110 ? 6.490 4.617 4.318 1.00 95.12 110 ALA A N 1
ATOM 857 C CA . ALA A 1 110 ? 7.396 3.545 3.914 1.00 95.12 110 ALA A CA 1
ATOM 858 C C . ALA A 1 110 ? 7.094 3.010 2.500 1.00 95.12 110 ALA A C 1
ATOM 860 O O . ALA A 1 110 ? 8.020 2.620 1.781 1.00 95.12 110 ALA A O 1
ATOM 861 N N . TRP A 1 111 ? 5.821 2.983 2.097 1.00 92.75 111 TRP A N 1
ATOM 862 C CA . TRP A 1 111 ? 5.415 2.649 0.733 1.00 92.75 111 TRP A CA 1
ATOM 863 C C . TRP A 1 111 ? 5.888 3.715 -0.266 1.00 92.75 111 TRP A C 1
ATOM 865 O O . TRP A 1 111 ? 6.530 3.354 -1.255 1.00 92.75 111 TRP A O 1
ATOM 875 N N . LEU A 1 112 ? 5.673 5.004 0.027 1.00 91.44 112 LEU A N 1
ATOM 876 C CA . LEU A 1 112 ? 6.131 6.125 -0.804 1.00 91.44 112 LEU A CA 1
ATOM 877 C C . LEU A 1 112 ? 7.646 6.096 -1.022 1.00 91.44 112 LEU A C 1
ATOM 879 O O . LEU A 1 112 ? 8.100 6.069 -2.163 1.00 91.44 112 LEU A O 1
ATOM 883 N N . ASN A 1 113 ? 8.427 5.987 0.054 1.00 94.00 113 ASN A N 1
ATOM 884 C CA . ASN A 1 113 ? 9.890 5.958 -0.027 1.00 94.00 113 ASN A CA 1
ATOM 885 C C . ASN A 1 113 ? 10.399 4.810 -0.914 1.00 94.00 113 ASN A C 1
ATOM 887 O O . ASN A 1 113 ? 11.367 4.950 -1.664 1.00 94.00 113 ASN A O 1
ATOM 891 N N . ARG A 1 114 ? 9.745 3.643 -0.849 1.00 92.62 114 ARG A N 1
ATOM 892 C CA . ARG A 1 114 ? 10.085 2.500 -1.708 1.00 92.62 114 ARG A CA 1
ATOM 893 C C . ARG A 1 114 ? 9.687 2.734 -3.157 1.00 92.62 114 ARG A C 1
ATOM 895 O O . ARG A 1 114 ? 10.443 2.348 -4.046 1.00 92.62 114 ARG A O 1
ATOM 902 N N . TYR A 1 115 ? 8.520 3.324 -3.388 1.00 87.88 115 TYR A N 1
ATOM 903 C CA . TYR A 1 115 ? 8.048 3.654 -4.725 1.00 87.88 115 TYR A CA 1
ATOM 904 C C . TYR A 1 115 ? 8.990 4.652 -5.413 1.00 87.88 115 TYR A C 1
ATOM 906 O O . TYR A 1 115 ? 9.441 4.401 -6.530 1.00 87.88 115 TYR A O 1
ATOM 914 N N . GLU A 1 116 ? 9.394 5.713 -4.718 1.00 91.69 116 GLU A N 1
ATOM 915 C CA . GLU A 1 116 ? 10.365 6.691 -5.220 1.00 91.69 116 GLU A CA 1
ATOM 916 C C . GLU A 1 116 ? 11.723 6.048 -5.529 1.00 91.69 116 GLU A C 1
ATOM 918 O O . GLU A 1 116 ? 12.269 6.232 -6.619 1.00 91.69 116 GLU A O 1
ATOM 923 N N . ALA A 1 117 ? 12.244 5.209 -4.627 1.00 92.88 117 ALA A N 1
ATOM 924 C CA . ALA A 1 117 ? 13.492 4.485 -4.867 1.00 92.88 117 ALA A CA 1
ATOM 925 C C . ALA A 1 117 ? 13.413 3.572 -6.107 1.00 92.88 117 ALA A C 1
ATOM 927 O O . ALA A 1 117 ? 14.378 3.462 -6.870 1.00 92.88 117 ALA A O 1
ATOM 928 N N . GLN A 1 118 ? 12.262 2.930 -6.339 1.00 92.06 118 GLN A N 1
ATOM 929 C CA . GLN A 1 118 ? 12.028 2.121 -7.536 1.00 92.06 118 GLN A CA 1
ATOM 930 C C . GLN A 1 118 ? 11.988 2.969 -8.809 1.00 92.06 118 GLN A C 1
ATOM 932 O O . GLN A 1 118 ? 12.571 2.560 -9.818 1.00 92.06 118 GLN A O 1
ATOM 937 N N . LEU A 1 119 ? 11.350 4.143 -8.777 1.00 92.56 119 LEU A N 1
ATOM 938 C CA . LEU A 1 119 ? 11.328 5.062 -9.915 1.00 92.56 119 LEU A CA 1
ATOM 939 C C . LEU A 1 119 ? 12.744 5.494 -10.298 1.00 92.56 119 LEU A C 1
ATOM 941 O O . LEU A 1 119 ? 13.134 5.292 -11.451 1.00 92.56 119 LEU A O 1
ATOM 945 N N . VAL A 1 120 ? 13.544 5.948 -9.330 1.00 95.00 120 VAL A N 1
ATOM 946 C CA . VAL A 1 120 ? 14.945 6.351 -9.544 1.00 95.00 120 VAL A CA 1
ATOM 947 C C . VAL A 1 120 ? 15.772 5.204 -10.131 1.00 95.00 120 VAL A C 1
ATOM 949 O O . VAL A 1 120 ? 16.496 5.385 -11.114 1.00 95.00 120 VAL A O 1
ATOM 952 N N . ALA A 1 121 ? 15.645 3.991 -9.585 1.00 94.75 121 ALA A N 1
ATOM 953 C CA . ALA A 1 121 ? 16.345 2.820 -10.112 1.00 94.75 121 ALA A CA 1
ATOM 954 C C . ALA A 1 121 ? 15.917 2.489 -11.555 1.00 94.75 121 ALA A C 1
ATOM 956 O O . ALA A 1 121 ? 16.753 2.149 -12.399 1.00 94.75 121 ALA A O 1
ATOM 957 N N . SER A 1 122 ? 14.622 2.616 -11.860 1.00 93.81 122 SER A N 1
ATOM 958 C CA . SER A 1 122 ? 14.087 2.376 -13.203 1.00 93.81 122 SER A CA 1
ATOM 959 C C . SER A 1 122 ? 14.593 3.406 -14.218 1.00 93.81 122 SER A C 1
ATOM 961 O O . SER A 1 122 ? 14.953 3.047 -15.342 1.00 93.81 122 SER A O 1
ATOM 963 N N . GLU A 1 123 ? 14.674 4.676 -13.822 1.00 95.50 123 GLU A N 1
ATOM 964 C CA . GLU A 1 123 ? 15.175 5.765 -14.654 1.00 95.50 123 GLU A CA 1
ATOM 965 C C . GLU A 1 123 ? 16.663 5.621 -14.922 1.00 95.50 123 GLU A C 1
ATOM 967 O O . GLU A 1 123 ? 17.084 5.738 -16.075 1.00 95.50 123 GLU A O 1
ATOM 972 N N . LYS A 1 124 ? 17.444 5.264 -13.897 1.00 96.06 124 LYS A N 1
ATOM 973 C CA . LYS A 1 124 ? 18.864 4.945 -14.050 1.00 96.06 124 LYS A CA 1
ATOM 974 C C . LYS A 1 124 ? 19.067 3.834 -15.081 1.00 96.06 124 LYS A C 1
ATOM 976 O O . LYS A 1 124 ? 19.824 4.014 -16.032 1.00 96.06 124 LYS A O 1
ATOM 981 N N . LYS A 1 125 ? 18.314 2.735 -14.971 1.00 95.75 125 LYS A N 1
ATOM 982 C CA . LYS A 1 125 ? 18.380 1.621 -15.930 1.00 95.75 125 LYS A CA 1
ATOM 983 C C . LYS A 1 125 ? 17.988 2.046 -17.352 1.00 95.75 125 LYS A C 1
ATOM 985 O O . LYS A 1 125 ? 18.604 1.616 -18.328 1.00 95.75 125 LYS A O 1
ATOM 990 N N . ARG A 1 126 ? 16.974 2.909 -17.501 1.00 95.94 126 ARG A N 1
ATOM 991 C CA . ARG A 1 126 ? 16.604 3.487 -18.808 1.00 95.94 126 ARG A CA 1
ATOM 992 C C . ARG A 1 126 ? 17.723 4.363 -19.370 1.00 95.94 126 ARG A C 1
ATOM 994 O O . ARG A 1 126 ? 18.000 4.278 -20.565 1.00 95.94 126 ARG A O 1
ATOM 1001 N N . GLN A 1 127 ? 18.372 5.172 -18.536 1.00 96.56 127 GLN A N 1
ATOM 1002 C CA . GLN A 1 127 ? 19.485 6.022 -18.951 1.00 96.56 127 GLN A CA 1
ATOM 1003 C C . GLN A 1 127 ? 20.697 5.197 -19.389 1.00 96.56 127 GLN A C 1
ATOM 1005 O O . GLN A 1 127 ? 21.272 5.487 -20.434 1.00 96.56 127 GLN A O 1
ATOM 1010 N N . GLU A 1 128 ? 21.046 4.142 -18.656 1.00 96.31 128 GLU A N 1
ATOM 1011 C CA . GLU A 1 128 ? 22.118 3.212 -19.031 1.00 96.31 128 GLU A CA 1
ATOM 1012 C C . GLU A 1 128 ? 21.853 2.589 -20.408 1.00 96.31 128 GLU A C 1
ATOM 1014 O O . GLU A 1 128 ? 22.731 2.595 -21.271 1.00 96.31 128 GLU A O 1
ATOM 1019 N N . LYS A 1 129 ? 20.613 2.151 -20.668 1.00 96.56 129 LYS A N 1
ATOM 1020 C CA . LYS A 1 129 ? 20.220 1.622 -21.982 1.00 96.56 129 LYS A CA 1
ATOM 1021 C C . LYS A 1 129 ? 20.339 2.671 -23.095 1.00 96.56 129 LYS A C 1
ATOM 1023 O O . LYS A 1 129 ? 20.816 2.347 -24.181 1.00 96.56 129 LYS A O 1
ATOM 1028 N N . ARG A 1 130 ? 19.936 3.922 -22.837 1.00 97.19 130 ARG A N 1
ATOM 1029 C CA . ARG A 1 130 ? 20.099 5.034 -23.793 1.00 97.19 130 ARG A CA 1
ATOM 1030 C C . ARG A 1 130 ? 21.572 5.324 -24.084 1.00 97.19 130 ARG A C 1
ATOM 1032 O O . ARG A 1 130 ? 21.936 5.487 -25.244 1.00 97.19 130 ARG A O 1
ATOM 1039 N N . ASN A 1 131 ? 22.415 5.348 -23.054 1.00 97.19 131 ASN A N 1
ATOM 1040 C CA . ASN A 1 131 ? 23.851 5.581 -23.200 1.00 97.19 131 ASN A CA 1
ATOM 1041 C C . ASN A 1 131 ? 24.519 4.462 -24.013 1.00 97.19 131 ASN A C 1
ATOM 1043 O O . ASN A 1 131 ? 25.298 4.757 -24.914 1.00 97.19 131 ASN A O 1
ATOM 1047 N N . ALA A 1 132 ? 24.168 3.199 -23.750 1.00 96.31 132 ALA A N 1
ATOM 1048 C CA . ALA A 1 132 ? 24.673 2.056 -24.510 1.00 96.31 132 ALA A CA 1
ATOM 1049 C C . ALA A 1 132 ? 24.268 2.123 -25.992 1.00 96.31 132 ALA A C 1
ATOM 1051 O O . ALA A 1 132 ? 25.104 1.913 -26.868 1.00 96.31 132 ALA A O 1
ATOM 1052 N N . ALA A 1 133 ? 23.013 2.482 -26.285 1.00 96.12 133 ALA A N 1
ATOM 1053 C CA . ALA A 1 133 ? 22.547 2.663 -27.659 1.00 96.12 133 ALA A CA 1
ATOM 1054 C C . ALA A 1 133 ? 23.290 3.803 -28.379 1.00 96.12 133 ALA A C 1
ATOM 1056 O O . ALA A 1 133 ? 23.696 3.645 -29.528 1.00 96.12 133 ALA A O 1
ATOM 1057 N N . ARG A 1 134 ? 23.525 4.931 -27.692 1.00 96.25 134 ARG A N 1
ATOM 1058 C CA . ARG A 1 134 ? 24.296 6.056 -28.242 1.00 96.25 134 ARG A CA 1
ATOM 1059 C C . ARG A 1 134 ? 25.751 5.674 -28.520 1.00 96.25 134 ARG A C 1
ATOM 1061 O O . ARG A 1 134 ? 26.281 6.058 -29.556 1.00 96.25 134 ARG A O 1
ATOM 1068 N N . ALA A 1 135 ? 26.381 4.922 -27.620 1.00 95.50 135 ALA A N 1
ATOM 1069 C CA . ALA A 1 135 ? 27.744 4.438 -27.816 1.00 95.50 135 ALA A CA 1
ATOM 1070 C C . ALA A 1 135 ? 27.836 3.494 -29.026 1.00 95.50 135 ALA A C 1
ATOM 1072 O O . ALA A 1 135 ? 28.714 3.671 -29.864 1.00 95.50 135 ALA A O 1
ATOM 1073 N N . ALA A 1 136 ? 26.891 2.557 -29.162 1.00 94.69 136 ALA A N 1
ATOM 1074 C CA . ALA A 1 136 ? 26.834 1.644 -30.302 1.00 94.69 136 ALA A CA 1
ATOM 1075 C C . ALA A 1 136 ? 26.653 2.382 -31.641 1.00 94.69 136 ALA A C 1
ATOM 1077 O O . ALA A 1 136 ? 27.331 2.053 -32.613 1.00 94.69 136 ALA A O 1
ATOM 1078 N N . LEU A 1 137 ? 25.791 3.406 -31.682 1.00 93.12 137 LEU A N 1
ATOM 1079 C CA . LEU A 1 137 ? 25.614 4.242 -32.871 1.00 93.12 137 LEU A CA 1
ATOM 1080 C C . LEU A 1 137 ? 26.908 4.981 -33.239 1.00 93.12 137 LEU A C 1
ATOM 1082 O O . LEU A 1 137 ? 27.328 4.923 -34.388 1.00 93.12 137 LEU A O 1
ATOM 1086 N N . ALA A 1 138 ? 27.582 5.598 -32.264 1.00 92.88 138 ALA A N 1
ATOM 1087 C CA . ALA A 1 138 ? 28.844 6.298 -32.508 1.00 92.88 138 ALA A CA 1
ATOM 1088 C C . ALA A 1 138 ? 29.947 5.354 -33.025 1.00 92.88 138 ALA A C 1
ATOM 1090 O O . ALA A 1 138 ? 30.720 5.726 -33.905 1.00 92.88 138 ALA A O 1
ATOM 1091 N N . THR A 1 139 ? 30.013 4.116 -32.517 1.00 93.00 139 THR A N 1
ATOM 1092 C CA . THR A 1 139 ? 30.940 3.097 -33.039 1.00 93.00 139 THR A CA 1
ATOM 1093 C C . THR A 1 139 ? 30.615 2.723 -34.485 1.00 93.00 139 THR A C 1
ATOM 1095 O O . THR A 1 139 ? 31.527 2.610 -35.301 1.00 93.00 139 THR A O 1
ATOM 1098 N N . TYR A 1 140 ? 29.331 2.562 -34.818 1.00 89.56 140 TYR A N 1
ATOM 1099 C CA . TYR A 1 140 ? 28.894 2.278 -36.185 1.00 89.56 140 TYR A CA 1
ATOM 1100 C C . TYR A 1 140 ? 29.229 3.427 -37.147 1.00 89.56 140 TYR A C 1
ATOM 1102 O O . TYR A 1 140 ? 29.800 3.190 -38.209 1.00 89.56 140 TYR A O 1
ATOM 1110 N N . GLU A 1 141 ? 28.934 4.670 -36.763 1.00 90.19 141 GLU A N 1
ATOM 1111 C CA . GLU A 1 141 ? 29.238 5.864 -37.563 1.00 90.19 141 GLU A CA 1
ATOM 1112 C C . GLU A 1 141 ? 30.747 6.025 -37.801 1.00 90.19 141 GLU A C 1
ATOM 1114 O O . GLU A 1 141 ? 31.172 6.277 -38.929 1.00 90.19 141 GLU A O 1
ATOM 1119 N N . ALA A 1 142 ? 31.573 5.804 -36.773 1.00 87.94 142 ALA A N 1
ATOM 1120 C CA . ALA A 1 142 ? 33.029 5.843 -36.907 1.00 87.94 142 ALA A CA 1
ATOM 1121 C C . ALA A 1 142 ? 33.560 4.747 -37.850 1.00 87.94 142 ALA A C 1
ATOM 1123 O O . ALA A 1 142 ? 34.438 5.007 -38.674 1.00 87.94 142 ALA A O 1
ATOM 1124 N N . ALA A 1 143 ? 33.013 3.529 -37.769 1.00 85.12 143 ALA A N 1
ATOM 1125 C CA . ALA A 1 143 ? 33.380 2.433 -38.666 1.00 85.12 143 ALA A CA 1
ATOM 1126 C C . ALA A 1 143 ? 32.975 2.720 -40.123 1.00 85.12 143 ALA A C 1
ATOM 1128 O O . ALA A 1 143 ? 33.765 2.483 -41.036 1.00 85.12 143 ALA A O 1
ATOM 1129 N N . ALA A 1 144 ? 31.783 3.283 -40.341 1.00 83.00 144 ALA A N 1
ATOM 1130 C CA . ALA A 1 144 ? 31.313 3.683 -41.664 1.00 83.00 144 ALA A CA 1
ATOM 1131 C C . ALA A 1 144 ? 32.183 4.797 -42.269 1.00 83.00 144 ALA A C 1
ATOM 1133 O O . ALA A 1 144 ? 32.533 4.724 -43.442 1.00 83.00 144 ALA A O 1
ATOM 1134 N N . SER A 1 145 ? 32.600 5.788 -41.471 1.00 76.75 145 SER A N 1
ATOM 1135 C CA . SER A 1 145 ? 33.472 6.872 -41.943 1.00 76.75 145 SER A CA 1
ATOM 1136 C C . SER A 1 145 ? 34.879 6.396 -42.320 1.00 76.75 145 SER A C 1
ATOM 1138 O O . SER A 1 145 ? 35.475 6.948 -43.241 1.00 76.75 145 SER A O 1
ATOM 1140 N N . ASN A 1 146 ? 35.414 5.378 -41.640 1.00 69.69 146 ASN A N 1
ATOM 1141 C CA . ASN A 1 146 ? 36.740 4.826 -41.940 1.00 69.69 146 ASN A CA 1
ATOM 1142 C C . ASN A 1 146 ? 36.738 3.867 -43.145 1.00 69.69 146 ASN A C 1
ATOM 1144 O O . ASN A 1 146 ? 37.781 3.663 -43.758 1.00 69.69 146 ASN A O 1
ATOM 1148 N N . GLY A 1 147 ? 35.586 3.290 -43.501 1.00 57.34 147 GLY A N 1
ATOM 1149 C CA . GLY A 1 147 ? 35.438 2.399 -44.659 1.00 57.34 147 GLY A CA 1
ATOM 1150 C C . GLY A 1 147 ? 35.316 3.109 -46.014 1.00 57.34 147 GLY A C 1
ATOM 1151 O O . GLY A 1 147 ? 35.432 2.455 -47.043 1.00 57.34 147 GLY A O 1
ATOM 1152 N N . VAL A 1 148 ? 35.100 4.429 -46.037 1.00 53.72 148 VAL A N 1
ATOM 1153 C CA . VAL A 1 148 ? 34.977 5.234 -47.274 1.00 53.72 148 VAL A CA 1
ATOM 1154 C C . VAL A 1 148 ? 36.345 5.734 -47.783 1.00 53.72 148 VAL A C 1
ATOM 1156 O O . VAL A 1 148 ? 36.427 6.354 -48.837 1.00 53.72 148 VAL A O 1
ATOM 1159 N N . ALA A 1 149 ? 37.438 5.448 -47.065 1.00 49.88 149 ALA A N 1
ATOM 1160 C CA . ALA A 1 149 ? 38.796 5.886 -47.410 1.00 49.88 149 ALA A CA 1
ATOM 1161 C C . ALA A 1 149 ? 39.671 4.815 -48.107 1.00 49.88 149 ALA A C 1
ATOM 1163 O O . ALA A 1 149 ? 40.889 4.989 -48.149 1.00 49.88 149 ALA A O 1
ATOM 1164 N N . ALA A 1 150 ? 39.090 3.724 -48.623 1.00 42.72 150 ALA A N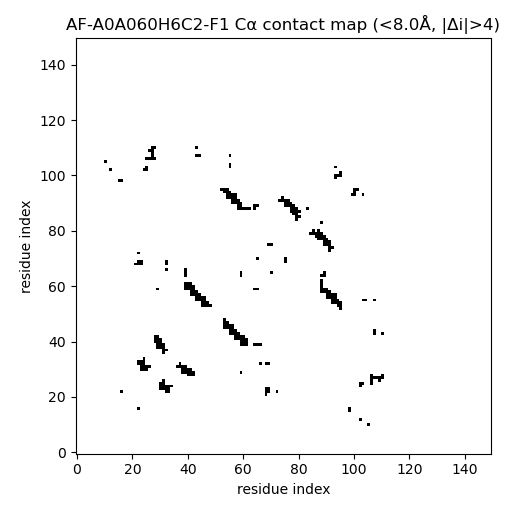 1
ATOM 1165 C CA . ALA A 1 150 ? 39.813 2.639 -49.305 1.00 42.72 150 ALA A CA 1
ATOM 1166 C C . ALA A 1 150 ? 39.585 2.638 -50.823 1.00 42.72 150 ALA A C 1
ATOM 1168 O O . ALA A 1 150 ? 38.416 2.804 -51.240 1.00 42.72 150 ALA A O 1
#

Solvent-accessible surface area (backbone atoms only — not comparable to full-atom values): 9016 Å² total; per-residue (Å²): 138,84,84,85,86,84,87,87,87,77,85,91,77,89,85,72,71,93,58,98,66,86,65,70,43,64,41,52,62,22,36,20,72,44,94,87,48,72,75,44,41,32,49,69,44,78,34,82,85,71,56,98,82,30,26,40,34,41,32,35,73,45,95,83,37,73,54,71,66,53,57,72,76,40,77,66,42,76,48,62,41,100,86,57,45,93,78,26,34,31,28,37,70,42,42,73,89,40,80,60,27,68,51,48,49,53,16,40,53,51,31,48,57,51,51,52,54,49,50,55,53,50,49,52,54,51,49,52,54,51,50,52,52,53,51,53,50,52,53,50,53,53,51,56,64,64,64,73,78,116

Nearest PDB structures (foldseek):
  6iy8-assembly1_B  TM=3.291E-01  e=4.765E+00  Pseudomonas putida

Mean predicted aligned error: 10.66 Å

Sequence (150 aa):
MTLNVSEQAQPRANQALSGTQKAPLFYWNGIRDEKGAELQRAMYTLRPPYDSESAIRVTALDARGFSLLIHSCFEVYNSADGLTGPYGNDHFTVRIAHPQHAQVKAAFEAWLNRYEAQLVASEKKRQEKRNAARAALATYEAAASNGVAA

Radius of gyration: 23.48 Å; Cα contacts (8 Å, |Δi|>4): 168; chains: 1; bounding box: 57×32×75 Å

Organism: NCBI:txid155920